Protein AF-A0A8R1EDJ7-F1 (afdb_monomer)

Solvent-accessible surface area (backbone atoms only — not comparable to full-atom values): 10732 Å² total; per-residue (Å²): 135,85,83,73,77,77,77,81,77,78,77,78,76,60,75,91,58,89,48,70,68,59,35,51,51,36,50,50,51,35,53,51,46,49,54,46,50,60,48,35,74,75,46,74,82,50,63,64,58,53,52,52,49,51,53,53,52,52,51,50,52,50,53,55,48,33,66,77,33,64,70,49,48,64,48,50,54,50,47,51,54,46,52,69,66,49,75,77,83,62,84,48,74,68,53,51,52,51,50,51,49,65,69,45,45,70,68,52,57,67,70,70,71,79,78,75,69,99,62,83,73,90,78,79,78,83,80,84,81,78,90,73,86,65,92,80,64,88,87,65,91,66,72,84,48,59,77,40,62,10,87,80,77,70,44,63,52,42,54,58,91,72,53,86,74,82,129

pLDDT: mean 72.8, std 15.72, range [37.12, 93.69]

Sequence (167 aa):
MVNSKVKIRQPEVAPKVTSKGMQHQLN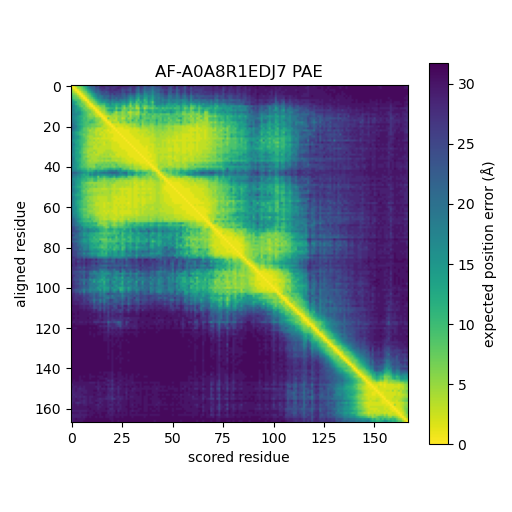FNVRILNLVMDAQERNSENEELKKIEEEIRKRNQEIVLIDKSPETAGLLEKAAAMAAITSNGQIDPAQMVMMAQLCSQDMRKRKHEDSQPWFRQTGVARGQSGVRDNRAQFRRVGERGQQVVCYRCNQRGHYASECRQSK

Foldseek 3Di:
DDPPPPPPDDQDDFDDFDDPVLSVVSRVLSVVLSVLVVVCVVPVPPPVSVVSNVVSVVVSVVSRVCRVPVVVVLVVVLVVVLCVLCVPVDQDPVSVVVNVVSVCVVVVVVVPPPDDDPDDDPDDDDPDDDDPPPVPPVPPPPPPQQPDQAPVPRHGRDHVVPDPDDD

Nearest PDB structures (foldseek):
  6xns-assembly2_D  TM=5.107E-01  e=2.605E+00  synthetic construct

Radius of gyration: 34.14 Å; Cα contacts (8 Å, |Δi|>4): 82; chains: 1; bounding box: 98×75×59 Å

Organism: Caenorhabditis japonica (NCBI:txid281687)

Secondary structure (DSSP, 8-state):
--------PPPP-PPP-SSHHHHHHHHHHHHHHHHHHHHHHH-TT-HHHHHHHHHHHHHHHHHHHHHH-THHHHHHHHHHHHHHHSTTS---HHHHHHHHHHHHHHHHHHHHSSS--SS--TT-----S-----TTSTT-TTSSSTTPBPTTT--BSS-GGG-----

Mean predicted aligned error: 19.72 Å

Structure (mmCIF, N/CA/C/O backbone):
data_AF-A0A8R1EDJ7-F1
#
_entry.id   AF-A0A8R1EDJ7-F1
#
loop_
_atom_site.group_PDB
_atom_site.id
_atom_site.type_symbol
_atom_site.label_atom_id
_atom_site.label_alt_id
_atom_site.label_comp_id
_atom_site.label_asym_id
_atom_site.label_entity_id
_atom_site.label_seq_id
_atom_site.pdbx_PDB_ins_code
_atom_site.Cartn_x
_atom_site.Cartn_y
_atom_site.Cartn_z
_atom_site.occupancy
_atom_site.B_iso_or_equiv
_atom_site.auth_seq_id
_atom_site.auth_comp_id
_atom_site.auth_asym_id
_atom_site.auth_atom_id
_atom_site.pdbx_PDB_model_num
ATOM 1 N N . MET A 1 1 ? -42.165 3.844 23.093 1.00 37.12 1 MET A N 1
ATOM 2 C CA . MET A 1 1 ? -41.598 3.001 22.017 1.00 37.12 1 MET A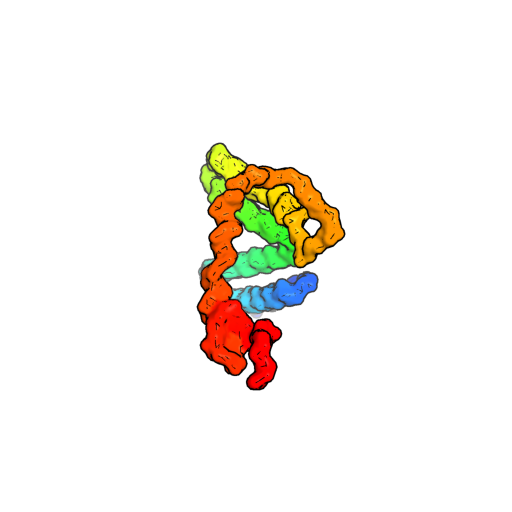 CA 1
ATOM 3 C C . MET A 1 1 ? -40.387 3.723 21.453 1.00 37.12 1 MET A C 1
ATOM 5 O O . MET A 1 1 ? -40.552 4.697 20.732 1.00 37.12 1 MET A O 1
ATOM 9 N N . VAL A 1 2 ? -39.180 3.341 21.876 1.00 44.91 2 VAL A N 1
ATOM 10 C CA . VAL A 1 2 ? -37.942 3.970 21.398 1.00 44.91 2 VAL A CA 1
ATOM 11 C C . VAL A 1 2 ? -37.545 3.245 20.117 1.00 44.91 2 VAL A C 1
ATOM 13 O O . VAL A 1 2 ? -37.009 2.143 20.166 1.00 44.91 2 VAL A O 1
ATOM 16 N N . ASN A 1 3 ? -37.867 3.833 18.963 1.00 44.12 3 ASN A N 1
ATOM 17 C CA . ASN A 1 3 ? -37.350 3.372 17.677 1.00 44.12 3 ASN A CA 1
ATOM 18 C C . ASN A 1 3 ? -35.875 3.771 17.578 1.00 44.12 3 ASN A C 1
ATOM 20 O O . ASN A 1 3 ? -35.513 4.749 16.920 1.00 44.12 3 ASN A O 1
ATOM 24 N N . SER A 1 4 ? -35.020 3.009 18.253 1.00 50.72 4 SER A N 1
ATOM 25 C CA . SER A 1 4 ? -33.581 3.038 18.037 1.00 50.72 4 SER A CA 1
ATOM 26 C C . SER A 1 4 ? -33.339 2.505 16.630 1.00 50.72 4 SER A C 1
ATOM 28 O O . SER A 1 4 ? -33.335 1.297 16.404 1.00 50.72 4 SER A O 1
ATOM 30 N N . LYS A 1 5 ? -33.222 3.409 15.653 1.00 49.91 5 LYS A N 1
ATOM 31 C CA . LYS A 1 5 ? -32.798 3.076 14.292 1.00 49.91 5 LYS A CA 1
ATOM 32 C C . LYS A 1 5 ? -31.415 2.432 14.387 1.00 49.91 5 LYS A C 1
ATOM 34 O O . LYS A 1 5 ? -30.413 3.140 14.440 1.00 49.91 5 LYS A O 1
ATOM 39 N N . VAL A 1 6 ? -31.366 1.103 14.433 1.00 51.59 6 VAL A N 1
ATOM 40 C CA . VAL A 1 6 ? -30.136 0.340 14.240 1.00 51.59 6 VAL A CA 1
ATOM 41 C C . VAL A 1 6 ? -29.662 0.697 12.837 1.00 51.59 6 VAL A C 1
ATOM 43 O O . VAL A 1 6 ? -30.270 0.296 11.844 1.00 51.59 6 VAL A O 1
ATOM 46 N N . LYS A 1 7 ? -28.642 1.555 12.741 1.00 56.84 7 LYS A N 1
ATOM 47 C CA . LYS A 1 7 ? -27.967 1.835 11.475 1.00 56.84 7 LYS A CA 1
ATOM 48 C C . LYS A 1 7 ? -27.279 0.539 11.067 1.00 56.84 7 LYS A C 1
ATOM 50 O O . LYS A 1 7 ? -26.193 0.244 11.544 1.00 56.84 7 LYS A O 1
ATOM 55 N N . ILE A 1 8 ? -27.945 -0.241 10.222 1.00 54.84 8 ILE A N 1
ATOM 56 C CA . ILE A 1 8 ? -27.357 -1.408 9.569 1.00 54.84 8 ILE A CA 1
ATOM 57 C C . ILE A 1 8 ? -26.171 -0.882 8.754 1.00 54.84 8 ILE A C 1
ATOM 59 O O . ILE A 1 8 ? -26.356 -0.142 7.784 1.00 54.84 8 ILE A O 1
ATOM 63 N N . ARG A 1 9 ? -24.953 -1.170 9.217 1.00 62.69 9 ARG A N 1
ATOM 64 C CA . ARG A 1 9 ? -23.718 -0.680 8.605 1.00 62.69 9 ARG A CA 1
ATOM 65 C C . ARG A 1 9 ? -23.408 -1.534 7.380 1.00 62.69 9 ARG A C 1
ATOM 67 O O . ARG A 1 9 ? -23.460 -2.759 7.449 1.00 62.69 9 ARG A O 1
ATOM 74 N N . GLN A 1 10 ? -23.130 -0.888 6.249 1.00 61.12 10 GLN A N 1
ATOM 75 C CA . GLN A 1 10 ? -22.672 -1.602 5.061 1.00 61.12 10 GLN A CA 1
ATOM 76 C C . GLN A 1 10 ? -21.167 -1.854 5.198 1.00 61.12 10 GLN A C 1
ATOM 78 O O . GLN A 1 10 ? -20.438 -0.901 5.484 1.00 61.12 10 GLN A O 1
ATOM 83 N N . PRO A 1 11 ? -20.703 -3.102 5.019 1.00 68.31 11 PRO A N 1
ATOM 84 C CA . PRO A 1 11 ? -19.279 -3.399 5.029 1.00 68.31 11 PRO A CA 1
ATOM 85 C C . PRO A 1 11 ? -18.596 -2.666 3.874 1.00 68.31 11 PRO A C 1
ATOM 87 O O . PRO A 1 11 ? -19.153 -2.581 2.773 1.00 68.31 11 PRO A O 1
ATOM 90 N N . GLU A 1 12 ? -17.392 -2.141 4.109 1.00 73.44 12 GLU A N 1
ATOM 91 C CA . GLU A 1 12 ? -16.613 -1.567 3.014 1.00 73.44 12 GLU A CA 1
ATOM 92 C C . GLU A 1 12 ? -16.276 -2.678 2.006 1.00 73.44 12 GLU A C 1
ATOM 94 O O . GLU A 1 12 ? -15.990 -3.823 2.375 1.00 73.44 12 GLU A O 1
ATOM 99 N N . VAL A 1 13 ? -16.348 -2.350 0.714 1.00 81.94 13 VAL A N 1
ATOM 100 C CA . VAL A 1 13 ? -16.069 -3.277 -0.389 1.00 81.94 13 VAL A CA 1
ATOM 101 C C . VAL A 1 13 ? -14.817 -2.811 -1.112 1.00 81.94 13 VAL A C 1
ATOM 103 O O . VAL A 1 13 ? -14.687 -1.639 -1.467 1.00 81.94 13 VAL A O 1
ATOM 106 N N . ALA A 1 14 ? -13.898 -3.745 -1.352 1.00 79.94 14 ALA A N 1
ATOM 107 C CA . ALA A 1 14 ? -12.652 -3.447 -2.037 1.00 79.94 14 ALA A CA 1
ATOM 108 C C . ALA A 1 14 ? -12.904 -2.933 -3.468 1.00 79.94 14 ALA A C 1
ATOM 110 O O . ALA A 1 14 ? -13.676 -3.544 -4.220 1.00 79.94 14 ALA A O 1
ATOM 111 N N . PRO A 1 15 ? -12.237 -1.840 -3.880 1.00 82.06 15 PRO A N 1
ATOM 112 C CA . PRO A 1 15 ? -12.300 -1.371 -5.255 1.00 82.06 15 PRO A CA 1
ATOM 113 C C . PRO A 1 15 ? -11.683 -2.405 -6.206 1.00 82.06 15 PRO A C 1
ATOM 115 O O . PRO A 1 15 ? -10.765 -3.147 -5.849 1.00 82.06 15 PRO A O 1
ATOM 118 N N . LYS A 1 16 ? -12.193 -2.462 -7.442 1.00 83.31 16 LYS A N 1
ATOM 119 C CA . LYS A 1 16 ? -11.636 -3.330 -8.488 1.00 83.31 16 LYS A CA 1
ATOM 120 C C . LYS A 1 16 ? -10.390 -2.683 -9.079 1.00 83.31 16 LYS A C 1
ATOM 122 O O . LYS A 1 16 ? -10.396 -1.501 -9.409 1.00 83.31 16 LYS A O 1
ATOM 127 N N . VAL A 1 17 ? -9.345 -3.487 -9.206 1.00 87.88 17 VAL A N 1
ATOM 128 C CA . VAL A 1 17 ? -7.986 -3.068 -9.548 1.00 87.88 17 VAL A CA 1
ATOM 129 C C . VAL A 1 17 ? -7.464 -3.987 -10.652 1.00 87.88 17 VAL A C 1
ATOM 131 O O . VAL A 1 17 ? -7.886 -5.143 -10.729 1.00 87.88 17 VAL A O 1
ATOM 134 N N . THR A 1 18 ? -6.640 -3.461 -11.560 1.00 85.25 18 THR A N 1
ATOM 135 C CA . THR A 1 18 ? -6.245 -4.151 -12.800 1.00 85.25 18 THR A CA 1
ATOM 136 C C . THR A 1 18 ? -5.310 -5.326 -12.528 1.00 85.25 18 THR A C 1
ATOM 138 O O . THR A 1 18 ? -5.456 -6.395 -13.126 1.00 85.25 18 THR A O 1
ATOM 141 N N . SER A 1 19 ? -4.389 -5.177 -11.576 1.00 85.69 19 SER A N 1
ATOM 142 C CA . SER A 1 19 ? -3.479 -6.245 -11.178 1.00 85.69 19 SER A CA 1
ATOM 143 C C . SER A 1 19 ? -4.091 -7.176 -10.120 1.00 85.69 19 SER A C 1
ATOM 145 O O . SER A 1 19 ? -4.542 -6.773 -9.043 1.00 85.69 19 SER A O 1
ATOM 147 N N . LYS A 1 20 ? -4.046 -8.488 -10.399 1.00 87.25 20 LYS A N 1
ATOM 148 C CA . LYS A 1 20 ? -4.580 -9.530 -9.498 1.00 87.25 20 LYS A CA 1
ATOM 149 C C . LYS A 1 20 ? -3.899 -9.530 -8.123 1.00 87.25 20 LYS A C 1
ATOM 151 O O . LYS A 1 20 ? -4.556 -9.826 -7.128 1.00 87.25 20 LYS A O 1
ATOM 156 N N . GLY A 1 21 ? -2.605 -9.202 -8.061 1.00 88.12 21 GLY A N 1
ATOM 157 C CA . GLY A 1 21 ? -1.844 -9.125 -6.809 1.00 88.12 21 GLY A CA 1
ATOM 158 C C . GLY A 1 21 ? -2.314 -7.983 -5.904 1.00 88.12 21 GLY A C 1
ATOM 159 O O . GLY A 1 21 ? -2.613 -8.210 -4.733 1.00 88.12 21 GLY A O 1
ATOM 160 N N . MET A 1 22 ? -2.481 -6.778 -6.457 1.00 88.06 22 MET A N 1
ATOM 161 C CA . MET A 1 22 ? -2.999 -5.635 -5.698 1.00 88.06 22 MET A CA 1
ATOM 162 C C . MET A 1 22 ? -4.452 -5.846 -5.272 1.00 88.06 22 MET A C 1
ATOM 164 O O . MET A 1 22 ? -4.828 -5.481 -4.161 1.00 88.06 22 MET A O 1
ATOM 168 N N . GLN A 1 23 ? -5.252 -6.520 -6.102 1.00 89.81 23 GLN A N 1
ATOM 169 C CA . GLN A 1 23 ? -6.617 -6.886 -5.736 1.00 89.81 23 GLN A CA 1
ATOM 170 C C . GLN A 1 23 ? -6.666 -7.831 -4.522 1.00 89.81 23 GLN A C 1
ATOM 172 O O . GLN A 1 23 ? -7.504 -7.643 -3.642 1.00 89.81 23 GLN A O 1
ATOM 177 N N . HIS A 1 24 ? -5.755 -8.807 -4.421 1.00 90.00 24 HIS A N 1
ATOM 178 C CA . HIS A 1 24 ? -5.652 -9.655 -3.224 1.00 90.00 24 HIS A CA 1
ATOM 179 C C . HIS A 1 24 ? -5.273 -8.844 -1.983 1.00 90.00 24 HIS A C 1
ATOM 181 O O . HIS A 1 24 ? -5.867 -9.046 -0.923 1.00 90.00 24 HIS A O 1
ATOM 187 N N . GLN A 1 25 ? -4.341 -7.897 -2.122 1.00 90.69 25 GLN A N 1
ATOM 188 C CA . GLN A 1 25 ? -3.941 -7.027 -1.020 1.00 90.69 25 GLN A CA 1
ATOM 189 C C . GLN A 1 25 ? -5.103 -6.147 -0.538 1.00 90.69 25 GLN A C 1
ATOM 191 O O . GLN A 1 25 ? -5.351 -6.067 0.662 1.00 90.69 25 GLN A O 1
ATOM 196 N N . LEU A 1 26 ? -5.861 -5.544 -1.456 1.00 90.50 26 LEU A N 1
ATOM 197 C CA . LEU A 1 26 ? -7.041 -4.742 -1.119 1.00 90.50 26 LEU A CA 1
ATOM 198 C C . LEU A 1 26 ? -8.138 -5.576 -0.458 1.00 90.50 26 LEU A C 1
ATOM 200 O O . LEU A 1 26 ? -8.702 -5.154 0.547 1.00 90.50 26 LEU A O 1
ATOM 204 N N . ASN A 1 27 ? -8.408 -6.777 -0.973 1.00 91.69 27 ASN A N 1
ATOM 205 C CA . ASN A 1 27 ? -9.388 -7.688 -0.379 1.00 91.69 27 ASN A CA 1
ATOM 206 C C . ASN A 1 27 ? -9.016 -8.067 1.060 1.00 91.69 27 ASN A C 1
ATOM 208 O O . ASN A 1 27 ? -9.886 -8.131 1.930 1.00 91.69 27 ASN A O 1
ATOM 212 N N . PHE A 1 28 ? -7.729 -8.315 1.319 1.00 93.19 28 PHE A N 1
ATOM 213 C CA . PHE A 1 28 ? -7.238 -8.577 2.667 1.00 93.19 28 PHE A CA 1
ATOM 214 C C . PHE A 1 28 ? -7.378 -7.341 3.562 1.00 93.19 28 PHE A C 1
ATOM 216 O O . PHE A 1 28 ? -7.971 -7.431 4.634 1.00 93.19 28 PHE A O 1
ATOM 223 N N . ASN A 1 29 ? -6.912 -6.178 3.105 1.00 93.69 29 ASN A N 1
ATOM 224 C CA . ASN A 1 29 ? -6.959 -4.937 3.875 1.00 93.69 29 ASN A CA 1
ATOM 225 C C . ASN A 1 29 ? -8.395 -4.533 4.246 1.00 93.69 29 ASN A C 1
ATOM 227 O O . ASN A 1 29 ? -8.647 -4.141 5.380 1.00 93.69 29 ASN A O 1
ATOM 231 N N . VAL A 1 30 ? -9.352 -4.675 3.325 1.00 92.50 30 VAL A N 1
ATOM 232 C CA . VAL A 1 30 ? -10.775 -4.406 3.590 1.00 92.50 30 VAL A CA 1
ATOM 233 C C . VAL A 1 30 ? -11.365 -5.397 4.595 1.00 92.50 30 VAL A C 1
ATOM 235 O O . VAL A 1 30 ? -12.168 -5.011 5.440 1.00 92.50 30 VAL A O 1
ATOM 238 N N . ARG A 1 31 ? -10.932 -6.665 4.577 1.00 92.75 31 ARG A N 1
ATOM 239 C CA . ARG A 1 31 ? -11.322 -7.631 5.613 1.00 92.75 31 ARG A CA 1
ATOM 240 C C . ARG A 1 31 ? -10.838 -7.188 6.995 1.00 92.75 31 ARG A C 1
ATOM 242 O O . ARG A 1 31 ? -11.611 -7.265 7.942 1.00 92.75 31 ARG A O 1
ATOM 249 N N . ILE A 1 32 ? -9.595 -6.709 7.104 1.00 92.12 32 ILE A N 1
ATOM 250 C CA . ILE A 1 32 ? -9.066 -6.162 8.362 1.00 92.12 32 ILE A CA 1
ATOM 251 C C . ILE A 1 32 ? -9.842 -4.913 8.778 1.00 92.12 32 ILE A C 1
ATOM 253 O O . ILE A 1 32 ? -10.205 -4.798 9.943 1.00 92.12 32 ILE A O 1
ATOM 257 N N . LEU A 1 33 ? -10.153 -4.018 7.840 1.00 90.50 33 LEU A N 1
ATOM 258 C CA . LEU A 1 33 ? -10.930 -2.815 8.126 1.00 90.50 33 LEU A CA 1
ATOM 259 C C . LEU A 1 33 ? -12.300 -3.160 8.725 1.00 90.50 33 LEU A C 1
ATOM 261 O O . LEU A 1 33 ? -12.666 -2.604 9.752 1.00 90.50 33 LEU A O 1
ATOM 265 N N . ASN A 1 34 ? -13.007 -4.135 8.149 1.00 89.94 34 ASN A N 1
ATOM 266 C CA . ASN A 1 34 ? -14.287 -4.596 8.686 1.00 89.94 34 ASN A CA 1
ATOM 267 C C . ASN A 1 34 ? -14.128 -5.187 10.104 1.00 89.94 34 ASN A C 1
ATOM 269 O O . ASN A 1 34 ? -14.913 -4.855 10.985 1.00 89.94 34 ASN A O 1
ATOM 273 N N . LEU A 1 35 ? -13.067 -5.963 10.376 1.00 89.62 35 LEU A N 1
ATOM 274 C CA . LEU A 1 35 ? -12.777 -6.459 11.734 1.00 89.62 35 LEU A CA 1
ATOM 275 C C . LEU A 1 35 ? -12.486 -5.326 12.734 1.00 89.62 35 LEU A C 1
ATOM 277 O O . LEU A 1 35 ? -12.897 -5.404 13.892 1.00 89.62 35 LEU A O 1
ATOM 281 N N . VAL A 1 36 ? -11.775 -4.280 12.304 1.00 88.19 36 VAL A N 1
ATOM 282 C CA . VAL A 1 36 ? -11.480 -3.092 13.123 1.00 88.19 36 VAL A CA 1
ATOM 283 C C . VAL A 1 36 ? -12.755 -2.299 13.392 1.00 88.19 36 VAL A C 1
ATOM 285 O O . VAL A 1 36 ? -12.984 -1.891 14.528 1.00 88.19 36 VAL A O 1
ATOM 288 N N . MET A 1 37 ? -13.620 -2.139 12.391 1.00 84.69 37 MET A N 1
ATOM 289 C CA . MET A 1 37 ? -14.927 -1.503 12.551 1.00 84.69 37 MET A CA 1
ATOM 290 C C . MET A 1 37 ? -15.811 -2.281 13.538 1.00 84.69 37 MET A C 1
ATOM 292 O O . MET A 1 37 ? -16.386 -1.670 14.440 1.00 84.69 37 MET A O 1
ATOM 296 N N . ASP A 1 38 ? -15.838 -3.615 13.453 1.00 87.06 38 ASP A N 1
ATOM 297 C CA . ASP A 1 38 ? -16.549 -4.481 14.408 1.00 87.06 38 ASP A CA 1
ATOM 298 C C . ASP A 1 38 ? -15.967 -4.382 15.833 1.00 87.06 38 ASP A C 1
ATOM 300 O O . ASP A 1 38 ? -16.666 -4.595 16.830 1.00 87.06 38 ASP A O 1
ATOM 304 N N . ALA A 1 39 ? -14.663 -4.122 15.963 1.00 85.88 39 ALA A N 1
ATOM 305 C CA . ALA A 1 39 ? -14.004 -3.908 17.251 1.00 85.88 39 ALA A CA 1
ATOM 306 C C . ALA A 1 39 ? -14.304 -2.510 17.824 1.00 85.88 39 ALA A C 1
ATOM 308 O O . ALA A 1 39 ? -14.536 -2.384 19.028 1.00 85.88 39 ALA A O 1
ATOM 309 N N . GLN A 1 40 ? -14.375 -1.477 16.977 1.00 84.50 40 GLN A N 1
ATOM 310 C CA . GLN A 1 40 ? -14.776 -0.118 17.365 1.00 84.50 40 GLN A CA 1
ATOM 311 C C . GLN A 1 40 ? -16.230 -0.051 17.841 1.00 84.50 40 GLN A C 1
ATOM 313 O O . GLN A 1 40 ? -16.552 0.724 18.739 1.00 84.50 40 GLN A O 1
ATOM 318 N N . GLU A 1 41 ? -17.126 -0.859 17.278 1.00 80.00 41 GLU A N 1
ATOM 319 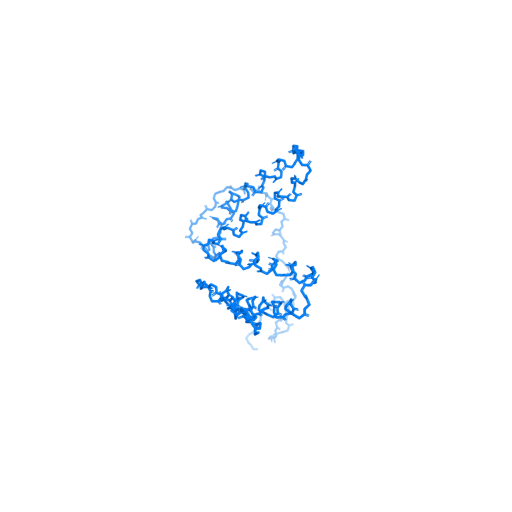C CA . GLU A 1 41 ? -18.516 -0.933 17.748 1.00 80.00 41 GLU A CA 1
ATOM 320 C C . GLU A 1 41 ? -18.623 -1.519 19.158 1.00 80.00 41 GLU A C 1
ATOM 322 O O . GLU A 1 41 ? -19.493 -1.126 19.932 1.00 80.00 41 GLU A O 1
ATOM 327 N N . ARG A 1 42 ? -17.701 -2.418 19.519 1.00 81.81 42 ARG A N 1
ATOM 328 C CA . ARG A 1 42 ? -17.614 -3.000 20.864 1.00 81.81 42 ARG A CA 1
ATOM 329 C C . ARG A 1 42 ? -16.908 -2.082 21.863 1.00 81.81 42 ARG A C 1
ATOM 331 O O . ARG A 1 42 ? -17.252 -2.121 23.036 1.00 81.81 42 ARG A O 1
ATOM 338 N N . ASN A 1 43 ? -15.953 -1.266 21.409 1.00 74.75 43 ASN A N 1
ATOM 339 C CA . ASN A 1 43 ? -15.179 -0.325 22.228 1.00 74.75 43 ASN A CA 1
ATOM 340 C C . ASN A 1 43 ? -14.865 0.964 21.437 1.00 74.75 43 ASN A C 1
ATOM 342 O O . ASN A 1 43 ? -13.780 1.118 20.873 1.00 74.75 43 ASN A O 1
ATOM 346 N N . SER A 1 44 ? -15.820 1.902 21.397 1.00 69.25 44 SER A N 1
ATOM 347 C CA . SER A 1 44 ? -15.776 3.095 20.521 1.00 69.25 44 SER A CA 1
ATOM 348 C C . SER A 1 44 ? -14.733 4.156 20.881 1.00 69.25 44 SER A C 1
ATOM 350 O O . SER A 1 44 ? -14.422 5.015 20.051 1.00 69.25 44 SER A O 1
ATOM 352 N N . GLU A 1 45 ? -14.176 4.110 22.088 1.00 74.88 45 GLU A N 1
ATOM 353 C CA . GLU A 1 45 ? -13.212 5.109 22.568 1.00 74.88 45 GLU A CA 1
ATOM 354 C C . GLU A 1 45 ? -11.750 4.740 22.301 1.00 74.88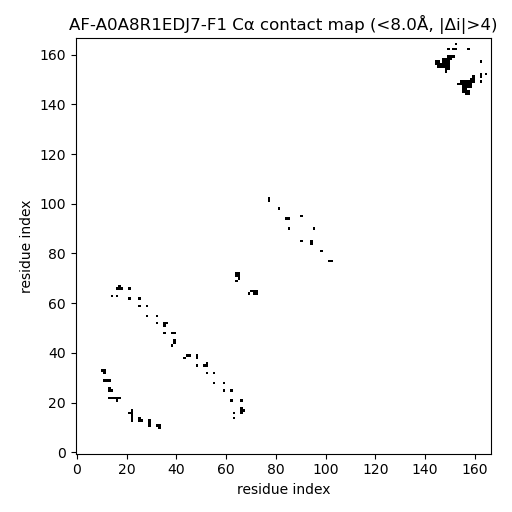 45 GLU A C 1
ATOM 356 O O . GLU A 1 45 ? -10.856 5.518 22.622 1.00 74.88 45 GLU A O 1
ATOM 361 N N . ASN A 1 46 ? -11.473 3.594 21.673 1.00 82.50 46 ASN A N 1
ATOM 362 C CA . ASN A 1 46 ? -10.093 3.201 21.420 1.00 82.50 46 ASN A CA 1
ATOM 363 C C . ASN A 1 46 ? -9.483 4.018 20.259 1.00 82.50 46 ASN A C 1
ATOM 365 O O . ASN A 1 46 ? -9.741 3.763 19.079 1.00 82.50 46 ASN A O 1
ATOM 369 N N . GLU A 1 47 ? -8.676 5.024 20.608 1.00 86.75 47 GLU A N 1
ATOM 370 C CA . GLU A 1 47 ? -7.962 5.903 19.672 1.00 86.75 47 GLU A CA 1
ATOM 371 C C . GLU A 1 47 ? -7.012 5.118 18.750 1.00 86.75 47 GLU A C 1
ATOM 373 O O . GLU A 1 47 ? -6.828 5.479 17.587 1.00 86.75 47 GLU A O 1
ATOM 378 N N . GLU A 1 48 ? -6.463 3.999 19.227 1.00 85.44 48 GLU A N 1
ATOM 379 C CA . GLU A 1 48 ? -5.578 3.133 18.444 1.00 85.44 48 GLU A CA 1
ATOM 380 C C . GLU A 1 48 ? -6.327 2.481 17.279 1.00 85.44 48 GLU A C 1
ATOM 382 O O . GLU A 1 48 ? -5.805 2.417 16.168 1.00 85.44 48 GLU A O 1
ATOM 387 N N . LEU A 1 49 ? -7.587 2.074 17.486 1.00 87.06 49 LEU A N 1
ATOM 388 C CA . LEU A 1 49 ? -8.411 1.502 16.416 1.00 87.06 49 LEU A CA 1
ATOM 389 C C . LEU A 1 49 ? -8.699 2.526 15.314 1.00 87.06 49 LEU A C 1
ATOM 391 O O . LEU A 1 49 ? -8.731 2.161 14.143 1.00 87.06 49 LEU A O 1
ATOM 395 N N . LYS A 1 50 ? -8.866 3.807 15.671 1.00 87.75 50 LYS A N 1
ATOM 396 C CA . LYS A 1 50 ? -9.041 4.895 14.692 1.00 87.75 50 LYS A CA 1
ATOM 397 C C . LYS A 1 50 ? -7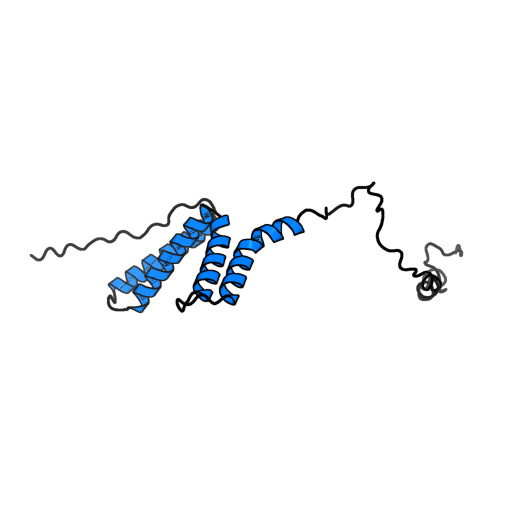.765 5.141 13.886 1.00 87.75 50 LYS A C 1
ATOM 399 O O . LYS A 1 50 ? -7.841 5.295 12.672 1.00 87.75 50 LYS A O 1
ATOM 404 N N . LYS A 1 51 ? -6.595 5.111 14.535 1.00 92.19 51 LYS A N 1
ATOM 405 C CA . LYS A 1 51 ? -5.292 5.218 13.850 1.00 92.19 51 LYS A CA 1
ATOM 406 C C . LYS A 1 51 ? -5.066 4.054 12.882 1.00 92.19 51 LYS A C 1
ATOM 408 O O . LYS A 1 51 ? -4.644 4.268 11.751 1.00 92.19 51 LYS A O 1
ATOM 413 N N . ILE A 1 52 ? -5.396 2.829 13.297 1.00 91.19 52 ILE A N 1
ATOM 414 C CA . ILE A 1 52 ? -5.310 1.638 12.435 1.00 91.19 52 ILE A CA 1
ATOM 415 C C . ILE A 1 52 ? -6.247 1.773 11.226 1.00 91.19 52 ILE A C 1
ATOM 417 O O . ILE A 1 52 ? -5.850 1.481 10.100 1.00 91.19 52 ILE A O 1
ATOM 421 N N . GLU A 1 53 ? -7.481 2.227 11.445 1.00 89.75 53 GLU A N 1
ATOM 422 C CA . GLU A 1 53 ? -8.458 2.470 10.380 1.00 89.75 53 GLU A CA 1
ATOM 423 C C . GLU A 1 53 ? -7.939 3.492 9.352 1.00 89.75 53 GLU A C 1
ATOM 425 O O . GLU A 1 53 ? -8.040 3.265 8.143 1.00 89.75 53 GLU A O 1
ATOM 430 N N . GLU A 1 54 ? -7.339 4.589 9.820 1.00 91.50 54 GLU A N 1
ATOM 431 C CA . GLU A 1 54 ? -6.747 5.630 8.975 1.00 91.50 54 GLU A CA 1
ATOM 432 C C . GLU A 1 54 ? -5.573 5.104 8.135 1.00 91.50 54 GLU A C 1
ATOM 434 O O . GLU A 1 54 ? -5.569 5.272 6.912 1.00 91.50 54 GLU A O 1
ATOM 439 N N . GLU A 1 55 ? -4.626 4.389 8.748 1.00 92.31 55 GLU A N 1
ATOM 440 C CA . GLU A 1 55 ? -3.473 3.803 8.050 1.00 92.31 55 GLU A CA 1
ATOM 441 C C . GLU A 1 55 ? -3.894 2.765 6.995 1.00 92.31 55 GLU A C 1
ATOM 443 O O . GLU A 1 55 ? -3.372 2.753 5.875 1.00 92.31 55 GLU A O 1
ATOM 448 N N . ILE A 1 56 ? -4.893 1.923 7.294 1.00 92.94 56 ILE A N 1
ATOM 449 C CA . ILE A 1 56 ? -5.412 0.945 6.324 1.00 92.94 56 ILE A CA 1
ATOM 450 C C . ILE A 1 56 ? -6.079 1.656 5.141 1.00 92.94 56 ILE A C 1
ATOM 452 O O . ILE A 1 56 ? -5.856 1.270 3.987 1.00 92.94 56 ILE A O 1
ATOM 456 N N . ARG A 1 57 ? -6.872 2.708 5.388 1.00 92.38 57 ARG A N 1
ATOM 457 C CA . ARG A 1 57 ? -7.493 3.490 4.307 1.00 92.38 57 ARG A CA 1
ATOM 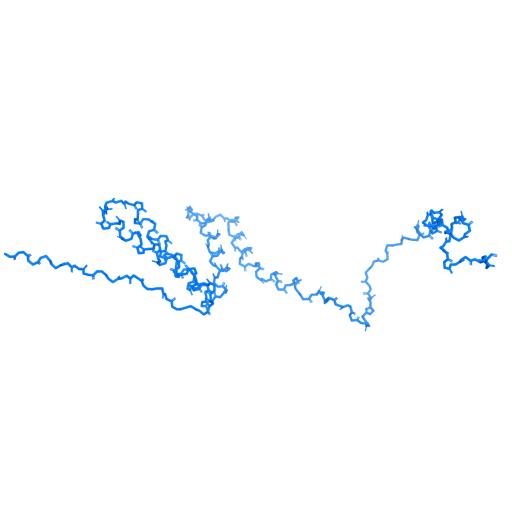458 C C . ARG A 1 57 ? -6.453 4.185 3.442 1.00 92.38 57 ARG A C 1
ATOM 460 O O . ARG A 1 57 ? -6.551 4.108 2.216 1.00 92.38 57 ARG A O 1
ATOM 467 N N . LYS A 1 58 ? -5.447 4.804 4.056 1.00 92.69 58 LYS A N 1
ATOM 468 C CA . LYS A 1 58 ? -4.336 5.449 3.351 1.00 92.69 58 LYS A CA 1
ATOM 469 C C . LYS A 1 58 ? -3.599 4.454 2.454 1.00 92.69 58 LYS A C 1
ATOM 471 O O . LYS A 1 58 ? -3.440 4.700 1.260 1.00 92.69 58 LYS A O 1
ATOM 476 N N . ARG A 1 59 ? -3.270 3.267 2.971 1.00 91.44 59 ARG A N 1
ATOM 477 C CA . ARG A 1 59 ? -2.626 2.212 2.176 1.00 91.44 59 ARG A CA 1
ATOM 478 C C . ARG A 1 59 ? -3.504 1.702 1.031 1.00 91.44 59 ARG A C 1
ATOM 480 O O . ARG A 1 59 ? -3.001 1.443 -0.059 1.00 91.44 59 ARG A O 1
ATOM 487 N N . ASN A 1 60 ? -4.814 1.565 1.238 1.00 92.19 60 ASN A N 1
ATOM 488 C CA . ASN A 1 60 ? -5.732 1.182 0.161 1.00 92.19 60 ASN A CA 1
ATOM 489 C C . ASN A 1 60 ? -5.763 2.230 -0.962 1.00 92.19 60 ASN A C 1
ATOM 491 O O . ASN A 1 60 ? -5.795 1.860 -2.135 1.00 92.19 60 ASN A O 1
ATOM 495 N N . GLN A 1 61 ? -5.707 3.521 -0.620 1.00 89.88 61 GLN A N 1
ATOM 496 C CA . GLN A 1 61 ? -5.602 4.601 -1.605 1.00 89.88 61 GLN A CA 1
ATOM 497 C C . GLN A 1 61 ? -4.286 4.515 -2.389 1.00 89.88 61 GLN A C 1
ATOM 499 O O . GLN A 1 61 ? -4.314 4.583 -3.616 1.00 89.88 61 GLN A O 1
ATOM 504 N N . GLU A 1 62 ? -3.157 4.288 -1.713 1.00 87.62 62 GLU A N 1
ATOM 505 C CA . GLU A 1 62 ? -1.848 4.103 -2.356 1.00 87.62 62 GLU A CA 1
ATOM 506 C C . GLU A 1 62 ? -1.854 2.934 -3.344 1.00 87.62 62 GLU A C 1
ATOM 508 O O . GLU A 1 62 ? -1.421 3.093 -4.480 1.00 87.62 62 GLU A O 1
ATOM 513 N N . ILE A 1 63 ? -2.400 1.776 -2.958 1.00 89.12 63 ILE A N 1
ATOM 514 C CA . ILE A 1 63 ? -2.478 0.604 -3.845 1.00 89.12 63 ILE A CA 1
ATOM 515 C C . ILE A 1 63 ? -3.275 0.932 -5.114 1.00 89.12 63 ILE A C 1
ATOM 517 O O . ILE A 1 63 ? -2.872 0.572 -6.219 1.00 89.12 63 ILE A O 1
ATOM 521 N N . VAL A 1 64 ? -4.391 1.650 -4.976 1.00 89.62 64 VAL A N 1
ATOM 522 C CA . VAL A 1 64 ? -5.203 2.073 -6.124 1.00 89.62 64 VAL A CA 1
ATOM 523 C C . VAL A 1 64 ? -4.446 3.064 -7.015 1.00 89.62 64 VAL A C 1
ATOM 525 O O . VAL A 1 64 ? -4.574 2.995 -8.237 1.00 89.62 64 VAL A O 1
ATOM 528 N N . LEU A 1 65 ? -3.670 3.981 -6.433 1.00 86.69 65 LEU A N 1
ATOM 529 C CA . LEU A 1 65 ? -2.844 4.928 -7.191 1.00 86.69 65 LEU A CA 1
ATOM 530 C C . LEU A 1 65 ? -1.723 4.214 -7.954 1.00 86.69 65 LEU A C 1
ATOM 532 O O . LEU A 1 65 ? -1.531 4.472 -9.141 1.00 86.69 65 LEU A O 1
ATOM 536 N N . ILE A 1 66 ? -1.040 3.274 -7.302 1.00 86.19 66 ILE A N 1
ATOM 537 C CA . ILE A 1 66 ? 0.047 2.490 -7.897 1.00 86.19 66 ILE A CA 1
ATOM 538 C C . ILE A 1 66 ? -0.466 1.640 -9.065 1.00 86.19 66 ILE A C 1
ATOM 540 O O . ILE A 1 66 ? 0.207 1.545 -10.089 1.00 86.19 66 ILE A O 1
ATOM 544 N N . ASP A 1 67 ? -1.663 1.060 -8.953 1.00 87.00 67 ASP A N 1
ATOM 545 C CA . ASP A 1 67 ? -2.255 0.281 -10.045 1.00 87.00 67 ASP A CA 1
ATOM 546 C C . ASP A 1 67 ? -2.645 1.135 -11.253 1.00 87.00 67 ASP A C 1
ATOM 548 O O . ASP A 1 67 ? -2.437 0.726 -12.392 1.00 87.00 67 ASP A O 1
ATOM 552 N N . LYS A 1 68 ? -3.183 2.337 -11.015 1.00 84.69 68 LYS A N 1
ATOM 553 C CA . LYS A 1 68 ? -3.551 3.270 -12.090 1.00 84.69 68 LYS A CA 1
ATOM 554 C C . LYS A 1 68 ? -2.329 3.879 -12.773 1.00 84.69 68 LYS A C 1
ATOM 556 O O . LYS A 1 68 ? -2.383 4.177 -13.963 1.00 84.69 68 LYS A O 1
ATOM 561 N N . SER A 1 69 ? -1.244 4.076 -12.031 1.00 79.12 69 SER A N 1
ATOM 562 C CA . SER A 1 69 ? -0.014 4.672 -12.541 1.00 79.12 69 SER A CA 1
ATOM 563 C C . SER A 1 69 ? 1.210 4.097 -11.824 1.00 79.12 69 SER A C 1
ATOM 565 O O . SER A 1 69 ? 1.558 4.580 -10.744 1.00 79.12 69 SER A O 1
ATOM 567 N N . PRO A 1 70 ? 1.944 3.143 -12.422 1.00 75.31 70 PRO A N 1
ATOM 568 C CA . PRO A 1 70 ? 3.130 2.561 -11.789 1.00 75.31 70 PRO A CA 1
ATOM 569 C C . PRO A 1 70 ? 4.231 3.607 -11.544 1.00 75.31 70 PRO A C 1
ATOM 571 O O . PRO A 1 70 ? 4.989 3.502 -10.583 1.00 75.31 70 PRO A O 1
ATOM 574 N N . GLU A 1 71 ? 4.281 4.669 -12.357 1.00 75.62 71 GLU A N 1
ATOM 575 C CA . GLU A 1 71 ? 5.210 5.793 -12.171 1.00 75.62 71 GLU A CA 1
ATOM 576 C C . GLU A 1 71 ? 4.960 6.573 -10.870 1.00 75.62 71 GLU A C 1
ATOM 578 O O . GLU A 1 71 ? 5.896 7.133 -10.295 1.00 75.62 71 GLU A O 1
ATOM 583 N N . THR A 1 72 ? 3.727 6.565 -10.346 1.00 69.56 72 THR A N 1
ATOM 584 C CA . THR A 1 72 ? 3.420 7.248 -9.080 1.00 69.56 72 THR A CA 1
ATOM 585 C C . THR A 1 72 ? 4.050 6.582 -7.869 1.00 69.56 72 THR A C 1
ATOM 587 O O . THR A 1 72 ? 4.296 7.277 -6.892 1.00 69.56 72 THR A O 1
ATOM 590 N N . ALA A 1 73 ? 4.409 5.295 -7.932 1.00 71.56 73 ALA A N 1
ATOM 591 C CA . ALA A 1 73 ? 5.123 4.634 -6.840 1.00 71.56 73 ALA A CA 1
ATOM 592 C C . ALA A 1 73 ? 6.497 5.285 -6.609 1.00 71.56 73 ALA A C 1
ATOM 594 O O . ALA A 1 73 ? 6.817 5.714 -5.502 1.00 71.56 73 ALA A O 1
ATOM 595 N N . GLY A 1 74 ? 7.273 5.453 -7.685 1.00 71.69 74 GLY A N 1
ATOM 596 C CA . GLY A 1 74 ? 8.582 6.100 -7.613 1.00 71.69 74 GLY A CA 1
ATOM 597 C C . GLY A 1 74 ? 8.489 7.586 -7.258 1.00 71.69 74 GLY A C 1
ATOM 598 O O . GLY A 1 74 ? 9.377 8.118 -6.597 1.00 71.69 74 GLY A O 1
ATOM 599 N N . LEU A 1 75 ? 7.414 8.265 -7.668 1.00 74.56 75 LEU A N 1
ATOM 600 C CA . LEU A 1 75 ? 7.162 9.656 -7.287 1.00 74.56 75 LEU A CA 1
ATOM 601 C C . LEU A 1 75 ? 6.747 9.794 -5.818 1.00 74.56 75 LEU A C 1
ATOM 603 O O . LEU A 1 75 ? 7.189 10.739 -5.177 1.00 74.56 75 LEU A O 1
ATOM 607 N N . LEU A 1 76 ? 5.959 8.863 -5.272 1.00 72.94 76 LEU A N 1
ATOM 608 C CA . LEU A 1 76 ? 5.571 8.843 -3.858 1.00 72.94 76 LEU A CA 1
ATOM 609 C C . LEU A 1 76 ? 6.777 8.590 -2.951 1.00 72.94 76 LEU A C 1
ATOM 611 O O . LEU A 1 76 ? 6.932 9.283 -1.951 1.00 72.94 76 LEU A O 1
ATOM 615 N N . GLU A 1 77 ? 7.676 7.678 -3.324 1.00 77.75 77 GLU A N 1
ATOM 616 C CA . GLU A 1 77 ? 8.935 7.465 -2.596 1.00 77.75 77 GLU A CA 1
ATOM 617 C C . GLU A 1 77 ? 9.821 8.716 -2.616 1.00 77.75 77 GLU A C 1
ATOM 619 O O . GLU A 1 77 ? 10.337 9.143 -1.581 1.00 77.75 77 GLU A O 1
ATOM 624 N N . LYS A 1 78 ? 9.952 9.359 -3.784 1.00 82.25 78 LYS A N 1
ATOM 625 C CA . LYS A 1 78 ? 10.668 10.636 -3.911 1.00 82.25 78 LYS A CA 1
ATOM 626 C C . LYS A 1 78 ? 9.993 11.741 -3.101 1.00 82.25 78 LYS A C 1
ATOM 628 O O . LYS A 1 78 ? 10.688 12.521 -2.461 1.00 82.25 78 LYS A O 1
ATOM 633 N N . ALA A 1 79 ? 8.663 11.805 -3.089 1.00 78.25 79 ALA A N 1
ATOM 634 C CA . ALA A 1 79 ? 7.896 12.783 -2.325 1.00 78.25 79 ALA A CA 1
ATOM 635 C C . ALA A 1 79 ? 8.026 12.571 -0.814 1.00 78.25 79 ALA A C 1
ATOM 637 O O . ALA A 1 79 ? 8.186 13.544 -0.084 1.00 78.25 79 ALA A O 1
ATOM 638 N N . ALA A 1 80 ? 8.043 11.323 -0.347 1.00 80.06 80 ALA A N 1
ATOM 639 C CA . ALA A 1 80 ? 8.314 10.992 1.047 1.00 80.06 80 ALA A CA 1
ATOM 640 C C . ALA A 1 80 ? 9.746 11.382 1.449 1.00 80.06 80 ALA A C 1
ATOM 642 O O . ALA A 1 80 ? 9.948 11.980 2.506 1.00 80.06 80 ALA A O 1
ATOM 643 N N . ALA A 1 81 ? 10.732 11.121 0.582 1.00 80.06 81 ALA A N 1
ATOM 644 C CA . ALA A 1 81 ? 12.105 11.574 0.790 1.00 80.06 81 ALA A CA 1
ATOM 645 C C . ALA A 1 81 ? 12.197 13.109 0.836 1.00 80.06 81 ALA A C 1
ATOM 647 O O . ALA A 1 81 ? 12.877 13.648 1.704 1.00 80.06 81 ALA A O 1
ATOM 648 N N . MET A 1 82 ? 11.473 13.820 -0.035 1.00 74.88 82 MET A N 1
ATOM 649 C CA . MET A 1 82 ? 11.379 15.283 0.015 1.00 74.88 82 MET A CA 1
ATOM 650 C C . MET A 1 82 ? 10.733 15.761 1.321 1.00 74.88 82 MET A C 1
ATOM 652 O O . MET A 1 82 ? 11.295 16.628 1.982 1.00 74.88 82 MET A O 1
ATOM 656 N N . ALA A 1 83 ? 9.621 15.155 1.746 1.00 78.62 83 ALA A N 1
ATOM 657 C CA . ALA A 1 83 ? 8.917 15.520 2.975 1.00 78.62 83 ALA A CA 1
ATOM 658 C C . ALA A 1 83 ? 9.793 15.354 4.231 1.00 78.62 83 ALA A C 1
ATOM 660 O O . ALA A 1 83 ? 9.784 16.221 5.106 1.00 78.62 83 ALA A O 1
ATOM 661 N N . ALA A 1 84 ? 10.590 14.281 4.291 1.00 78.88 84 ALA A N 1
ATOM 662 C CA . ALA A 1 84 ? 11.537 14.030 5.379 1.00 78.88 84 ALA A CA 1
ATOM 663 C C . ALA A 1 84 ? 12.669 15.069 5.435 1.00 78.88 84 ALA A C 1
ATOM 665 O O . ALA A 1 84 ? 13.158 15.396 6.512 1.00 78.88 84 ALA A O 1
ATOM 666 N N . ILE A 1 85 ? 13.072 15.603 4.281 1.00 77.00 85 ILE A N 1
ATOM 667 C CA . ILE A 1 85 ? 14.106 16.635 4.183 1.00 77.00 85 ILE A CA 1
ATOM 668 C C . ILE A 1 85 ? 13.543 18.019 4.571 1.00 77.00 85 ILE A C 1
ATOM 670 O O . ILE A 1 85 ? 14.271 18.841 5.114 1.00 77.00 85 ILE A O 1
ATOM 674 N N . THR A 1 86 ? 12.250 18.280 4.345 1.00 75.69 86 THR A N 1
ATOM 675 C CA . THR A 1 86 ? 11.627 19.613 4.508 1.00 75.69 86 THR A CA 1
ATOM 676 C C . THR A 1 86 ? 11.035 19.917 5.893 1.00 75.69 86 THR A C 1
ATOM 678 O O . THR A 1 86 ? 10.378 20.944 6.059 1.00 75.69 86 THR A O 1
ATOM 681 N N . SER A 1 87 ? 11.223 19.054 6.896 1.00 62.78 87 SER A N 1
ATOM 682 C CA . SER A 1 87 ? 10.418 19.046 8.134 1.00 62.78 87 SER A CA 1
ATOM 683 C C . SER A 1 87 ? 10.433 20.333 8.976 1.00 62.78 87 SER A C 1
ATOM 685 O O . SER A 1 87 ? 9.537 20.517 9.794 1.00 62.78 87 SER A O 1
ATOM 687 N N . ASN A 1 88 ? 11.407 21.231 8.792 1.00 69.50 88 ASN A N 1
ATOM 688 C CA . ASN A 1 88 ? 11.617 22.385 9.679 1.00 69.50 88 ASN A CA 1
ATOM 689 C C . ASN A 1 88 ? 11.310 23.751 9.036 1.00 69.50 88 ASN A C 1
ATOM 691 O O . ASN A 1 88 ? 11.598 24.784 9.636 1.00 69.50 88 ASN A O 1
ATOM 695 N N . GLY A 1 89 ? 10.754 23.791 7.819 1.00 67.75 89 GLY A N 1
ATOM 696 C CA . GLY A 1 89 ? 10.362 25.042 7.143 1.00 67.75 89 GLY A CA 1
ATOM 697 C C . GLY A 1 89 ? 11.520 25.945 6.682 1.00 67.75 89 GLY A C 1
ATOM 698 O O . GLY A 1 89 ? 11.291 26.896 5.939 1.00 67.75 89 GLY A O 1
ATOM 699 N N . GLN A 1 90 ? 12.760 25.636 7.066 1.00 70.50 90 GLN A N 1
ATOM 700 C CA . GLN A 1 90 ? 13.982 26.222 6.522 1.00 70.50 90 GLN A CA 1
ATOM 701 C C . GLN A 1 90 ? 14.583 25.243 5.517 1.00 70.50 90 GLN A C 1
ATOM 703 O O . GLN A 1 90 ? 14.829 24.087 5.847 1.00 70.50 90 GLN A O 1
ATOM 708 N N . ILE A 1 91 ? 14.772 25.704 4.282 1.00 70.31 91 ILE A N 1
ATOM 709 C CA . ILE A 1 91 ? 15.351 24.902 3.207 1.00 70.31 91 ILE A CA 1
ATOM 710 C C . ILE A 1 91 ? 16.843 25.221 3.157 1.00 70.31 91 ILE A C 1
ATOM 712 O O . ILE A 1 91 ? 17.243 26.270 2.649 1.00 70.31 91 ILE A O 1
ATOM 716 N N . ASP A 1 92 ? 17.667 24.314 3.674 1.00 78.69 92 ASP A N 1
ATOM 717 C CA . ASP A 1 92 ? 19.117 24.461 3.579 1.00 78.69 92 ASP A CA 1
ATOM 718 C C . ASP A 1 92 ? 19.592 24.251 2.128 1.00 78.69 92 ASP A C 1
ATOM 720 O O . ASP A 1 92 ? 19.058 23.407 1.398 1.00 78.69 92 ASP A O 1
ATOM 724 N N . PRO A 1 93 ? 20.654 24.940 1.675 1.00 76.38 93 PRO A N 1
ATOM 725 C CA . PRO A 1 93 ? 21.197 24.754 0.328 1.00 76.38 93 PRO A CA 1
ATOM 726 C C . PRO A 1 93 ? 21.618 23.298 0.053 1.00 76.38 93 PRO A C 1
ATOM 728 O O . PRO A 1 93 ? 21.478 22.815 -1.069 1.00 76.38 93 PRO A O 1
ATOM 731 N N . ALA A 1 94 ? 22.058 22.555 1.076 1.00 80.69 94 ALA A N 1
ATOM 732 C CA . ALA A 1 94 ? 22.347 21.123 0.969 1.00 80.69 94 ALA A CA 1
ATOM 733 C C . ALA A 1 94 ? 21.080 20.272 0.743 1.00 80.69 94 ALA A C 1
ATOM 735 O O . ALA A 1 94 ? 21.101 19.319 -0.038 1.00 80.69 94 ALA A O 1
ATOM 736 N N . GLN A 1 95 ? 19.963 20.644 1.371 1.00 80.75 95 GLN A N 1
ATOM 737 C CA . GLN A 1 95 ? 18.664 19.999 1.179 1.00 80.75 95 GLN A CA 1
ATOM 738 C C . GLN A 1 95 ? 18.120 20.253 -0.233 1.00 80.75 95 GLN A C 1
ATOM 740 O O . GLN A 1 95 ? 17.627 19.323 -0.872 1.00 80.75 95 GLN A O 1
ATOM 745 N N . MET A 1 96 ? 18.303 21.464 -0.776 1.00 75.12 96 MET A N 1
ATOM 746 C CA . MET A 1 96 ? 17.981 21.757 -2.181 1.00 75.12 96 MET A CA 1
ATOM 747 C C . MET A 1 96 ? 18.804 20.916 -3.160 1.00 75.12 96 MET A C 1
ATOM 749 O O . MET A 1 96 ? 18.256 20.394 -4.130 1.00 75.12 96 MET A O 1
ATOM 753 N N . VAL A 1 97 ? 20.106 20.745 -2.912 1.00 79.94 97 VAL A N 1
ATOM 754 C CA . VAL A 1 97 ? 20.972 19.893 -3.747 1.00 79.94 97 VAL A CA 1
ATOM 755 C C . VAL A 1 97 ? 20.517 18.433 -3.697 1.00 79.94 97 VAL A C 1
ATOM 757 O O . VAL A 1 97 ? 20.468 17.763 -4.730 1.00 79.94 97 VAL A O 1
ATOM 760 N N . MET A 1 98 ? 20.135 17.937 -2.519 1.00 79.31 98 MET A N 1
ATOM 761 C CA . MET A 1 98 ? 19.614 16.579 -2.356 1.00 79.31 98 MET A CA 1
ATOM 762 C C . MET A 1 98 ? 18.277 16.385 -3.086 1.00 79.31 98 MET A C 1
ATOM 764 O O . MET A 1 98 ? 18.108 15.400 -3.807 1.00 79.31 98 MET A O 1
ATOM 768 N N . MET A 1 99 ? 17.367 17.355 -2.984 1.00 80.44 99 MET A N 1
ATOM 769 C CA . MET A 1 99 ? 16.095 17.373 -3.710 1.00 80.44 99 MET A CA 1
ATOM 770 C C . MET A 1 99 ? 16.311 17.413 -5.235 1.00 80.44 99 MET A C 1
ATOM 772 O O . MET A 1 99 ? 15.711 16.625 -5.967 1.00 80.44 99 MET A O 1
ATOM 776 N N . ALA A 1 100 ? 17.251 18.231 -5.725 1.00 78.25 100 ALA A N 1
ATOM 777 C CA . ALA A 1 100 ? 17.631 18.279 -7.139 1.00 78.25 100 ALA A CA 1
ATOM 778 C C . ALA A 1 100 ? 18.229 16.951 -7.639 1.00 78.25 100 ALA A C 1
ATOM 780 O O . ALA A 1 100 ? 17.949 16.522 -8.763 1.00 78.25 100 ALA A O 1
ATOM 781 N N . GLN A 1 101 ? 19.023 16.268 -6.807 1.00 80.25 101 GLN A N 1
ATOM 782 C CA . GLN A 1 101 ? 19.596 14.961 -7.129 1.00 80.25 101 GLN A CA 1
ATOM 783 C C . GLN A 1 101 ? 18.509 13.882 -7.246 1.00 80.25 101 GLN A C 1
ATOM 785 O O . GLN A 1 101 ? 18.558 13.086 -8.184 1.00 80.25 101 GLN A O 1
ATOM 790 N N . LEU A 1 102 ? 17.522 13.873 -6.341 1.00 79.50 102 LEU A N 1
ATOM 791 C CA . LEU A 1 102 ? 16.383 12.945 -6.368 1.00 79.50 102 LEU A CA 1
ATOM 792 C C . LEU A 1 102 ? 15.519 13.135 -7.624 1.00 79.50 102 LEU A C 1
ATOM 794 O O . LEU A 1 102 ? 15.157 12.150 -8.268 1.00 79.50 102 LEU A O 1
ATOM 798 N N . CYS A 1 103 ? 15.276 14.383 -8.037 1.00 76.81 103 CYS A N 1
ATOM 799 C CA . CYS A 1 103 ? 14.592 14.692 -9.299 1.00 76.81 103 CYS A CA 1
ATOM 800 C C . CYS A 1 103 ? 15.438 14.344 -10.541 1.00 76.81 103 CYS A C 1
ATOM 802 O O . CYS A 1 103 ? 14.902 13.984 -11.585 1.00 76.81 103 CYS A O 1
ATOM 804 N N . SER A 1 104 ? 16.770 14.408 -10.440 1.00 70.75 104 SER A N 1
ATOM 805 C CA . SER A 1 104 ? 17.692 14.136 -11.557 1.00 70.75 104 SER A CA 1
ATOM 806 C C . SER A 1 104 ? 18.034 12.653 -11.753 1.00 70.75 104 SER A C 1
ATOM 808 O O . SER A 1 104 ? 18.631 12.291 -12.772 1.00 70.75 104 SER A O 1
ATOM 810 N N . GLN A 1 105 ? 17.696 11.773 -10.805 1.00 64.81 105 GLN A N 1
ATOM 811 C CA . GLN A 1 105 ? 18.013 10.341 -10.895 1.00 64.81 105 GLN A CA 1
ATOM 812 C C . GLN A 1 105 ? 17.347 9.648 -12.095 1.00 64.81 105 GLN A C 1
ATOM 814 O O . GLN A 1 105 ? 17.956 8.748 -12.680 1.00 64.81 105 GLN A O 1
ATOM 819 N N . ASP A 1 106 ? 16.167 10.100 -12.530 1.00 55.81 106 ASP A N 1
ATOM 820 C CA . ASP A 1 106 ? 15.473 9.526 -13.696 1.00 55.81 106 ASP A CA 1
ATOM 821 C C . ASP A 1 106 ? 16.237 9.759 -15.006 1.00 55.81 106 ASP A C 1
ATOM 823 O O . ASP A 1 106 ? 16.233 8.910 -15.898 1.00 55.81 106 ASP A O 1
ATOM 827 N N . MET A 1 107 ? 16.985 10.863 -15.095 1.00 53.66 107 MET A N 1
ATOM 828 C CA . MET A 1 107 ? 17.816 11.184 -16.262 1.00 53.66 107 MET A CA 1
ATOM 829 C C . MET A 1 107 ? 19.106 10.357 -16.302 1.00 53.66 107 MET A C 1
ATOM 831 O O . MET A 1 107 ? 19.686 10.152 -17.368 1.00 53.66 107 MET A O 1
ATOM 835 N N . ARG A 1 108 ? 19.570 9.867 -15.143 1.00 57.16 108 ARG A N 1
ATOM 836 C CA . ARG A 1 108 ? 20.791 9.053 -15.035 1.00 57.16 108 ARG A CA 1
ATOM 837 C C . ARG A 1 108 ? 20.531 7.576 -15.304 1.00 57.16 108 ARG A C 1
ATOM 839 O O . ARG A 1 108 ? 21.362 6.948 -15.953 1.00 57.16 108 ARG A O 1
ATOM 846 N N . LYS A 1 109 ? 19.380 7.037 -14.879 1.00 55.75 109 LYS A N 1
ATOM 847 C CA . LYS A 1 109 ? 18.995 5.644 -15.179 1.00 55.75 109 LYS A CA 1
ATOM 848 C C . LYS A 1 109 ? 18.878 5.399 -16.688 1.00 55.75 109 LYS A C 1
ATOM 850 O O . LYS A 1 109 ? 19.412 4.408 -17.171 1.00 55.75 109 LYS A O 1
ATOM 855 N N . ARG A 1 110 ? 18.349 6.369 -17.448 1.00 54.47 110 ARG A N 1
ATOM 856 C CA . ARG A 1 110 ? 18.283 6.293 -18.922 1.00 54.47 110 ARG A CA 1
ATOM 857 C C . ARG A 1 110 ? 19.652 6.218 -19.617 1.00 54.47 110 ARG A C 1
ATOM 859 O O . ARG A 1 110 ? 19.724 5.732 -20.732 1.00 54.47 110 ARG A O 1
ATOM 866 N N . LYS A 1 111 ? 20.748 6.659 -18.983 1.00 54.12 111 LYS A N 1
ATOM 867 C CA . LYS A 1 111 ? 22.100 6.607 -19.582 1.00 54.12 111 LYS A CA 1
ATOM 868 C C . LYS A 1 111 ? 22.867 5.309 -19.320 1.00 54.12 111 LYS A C 1
ATOM 870 O O . LYS A 1 111 ? 23.901 5.106 -19.948 1.00 54.12 111 LYS A O 1
ATOM 875 N N . HIS A 1 112 ? 22.411 4.456 -18.400 1.00 51.53 112 HIS A N 1
ATOM 876 C CA . HIS A 1 112 ? 23.129 3.229 -18.028 1.00 51.53 112 HIS A CA 1
ATOM 877 C C . HIS A 1 112 ? 22.545 1.958 -18.673 1.00 51.53 112 HIS A C 1
ATOM 879 O O . HIS A 1 112 ? 23.180 0.909 -18.634 1.00 51.53 112 HIS A O 1
ATOM 885 N N . GLU A 1 113 ? 21.361 2.031 -19.284 1.00 48.19 113 GLU A N 1
ATOM 886 C CA . GLU A 1 113 ? 20.685 0.851 -19.848 1.00 48.19 113 GLU A CA 1
ATOM 887 C C . GLU A 1 113 ? 20.952 0.638 -21.352 1.00 48.19 113 GLU A C 1
ATOM 889 O O . GLU A 1 113 ? 20.803 -0.472 -21.855 1.00 48.19 113 GLU A O 1
ATOM 894 N N . ASP A 1 114 ? 21.466 1.651 -22.058 1.00 55.56 114 ASP A N 1
ATOM 895 C CA . ASP A 1 114 ? 21.594 1.634 -23.525 1.00 55.56 114 ASP A CA 1
ATOM 896 C C . ASP A 1 114 ? 22.906 1.059 -24.081 1.00 55.56 114 ASP A C 1
ATOM 898 O O . ASP A 1 114 ? 23.219 1.237 -25.259 1.00 55.56 114 ASP A O 1
ATOM 902 N N . SER A 1 115 ? 23.728 0.357 -23.300 1.00 61.34 115 SER A N 1
ATOM 903 C CA . SER A 1 115 ? 24.961 -0.217 -23.861 1.00 61.34 115 SER A CA 1
ATOM 904 C C . SER A 1 115 ? 25.497 -1.401 -23.068 1.00 61.34 115 SER A C 1
ATOM 906 O O . SER A 1 115 ? 26.528 -1.256 -22.427 1.00 61.34 115 SER A O 1
ATOM 908 N N . GLN A 1 116 ? 24.853 -2.573 -23.151 1.00 60.28 116 GLN A N 1
ATOM 909 C CA . GLN A 1 116 ? 25.507 -3.837 -23.558 1.00 60.28 116 GLN A CA 1
ATOM 910 C C . GLN A 1 116 ? 24.453 -4.923 -23.845 1.00 60.28 116 GLN A C 1
ATOM 912 O O . GLN A 1 116 ? 23.847 -5.454 -22.916 1.00 60.28 116 GLN A O 1
ATOM 917 N N . PRO A 1 117 ? 24.255 -5.313 -25.116 1.00 63.12 117 PRO A N 1
ATOM 918 C CA . PRO A 1 117 ? 23.459 -6.486 -25.452 1.00 63.12 117 PRO A CA 1
ATOM 919 C C . PRO A 1 117 ? 24.115 -7.774 -24.933 1.00 63.12 117 PRO A C 1
ATOM 921 O O . PRO A 1 117 ? 25.335 -7.934 -25.006 1.00 63.12 117 PRO A O 1
ATOM 924 N N . TRP A 1 118 ? 23.292 -8.728 -24.488 1.00 64.19 118 TRP A N 1
ATOM 925 C CA . TRP A 1 118 ? 23.725 -10.042 -23.985 1.00 64.19 118 TRP A CA 1
ATOM 926 C C . TRP A 1 118 ? 24.408 -10.948 -25.030 1.00 64.19 118 TRP A C 1
ATOM 928 O O . TRP A 1 118 ? 24.960 -11.987 -24.679 1.00 64.19 118 TRP A O 1
ATOM 938 N N . PHE A 1 119 ? 24.462 -10.520 -26.296 1.00 49.53 119 PHE A N 1
ATOM 939 C CA . PHE A 1 119 ? 25.344 -11.079 -27.316 1.00 49.53 119 PHE A CA 1
ATOM 940 C C . PHE A 1 119 ? 26.153 -9.975 -27.995 1.00 49.53 119 PHE A C 1
ATOM 942 O O . PHE A 1 119 ? 25.619 -8.945 -28.408 1.00 49.53 119 PHE A O 1
ATOM 949 N N . ARG A 1 120 ? 27.460 -10.212 -28.165 1.00 56.50 120 ARG A N 1
ATOM 950 C CA . ARG A 1 120 ? 28.316 -9.355 -28.993 1.00 56.50 120 ARG A CA 1
ATOM 951 C C . ARG A 1 120 ? 27.913 -9.545 -30.456 1.00 56.50 120 ARG A C 1
ATOM 953 O O . ARG A 1 120 ? 28.065 -10.644 -30.980 1.00 56.50 120 ARG A O 1
ATOM 960 N N . GLN A 1 121 ? 27.446 -8.490 -31.123 1.00 51.91 121 GLN A N 1
ATOM 961 C CA . GLN A 1 121 ? 27.312 -8.511 -32.581 1.00 51.91 121 GLN A CA 1
ATOM 962 C C . GLN A 1 121 ? 28.703 -8.651 -33.206 1.00 51.91 121 GLN A C 1
ATOM 964 O O . GLN A 1 121 ? 29.643 -7.920 -32.876 1.00 51.91 121 GLN A O 1
ATOM 969 N N . THR A 1 122 ? 28.836 -9.634 -34.086 1.00 49.72 122 THR A N 1
ATOM 970 C CA . THR A 1 122 ? 30.025 -9.878 -34.894 1.00 49.72 122 THR A CA 1
ATOM 971 C C . THR A 1 122 ? 30.214 -8.708 -35.854 1.00 49.72 122 THR A C 1
ATOM 973 O O . THR A 1 122 ? 29.445 -8.565 -36.798 1.00 49.72 122 THR A O 1
ATOM 976 N N . GLY A 1 123 ? 31.217 -7.860 -35.613 1.00 56.34 123 GLY A N 1
ATOM 977 C CA . GLY A 1 123 ? 31.654 -6.875 -36.609 1.00 56.34 123 GLY A CA 1
ATOM 978 C C . GLY A 1 123 ? 32.101 -5.511 -36.090 1.00 56.34 123 GLY A C 1
ATOM 979 O O . GLY A 1 123 ? 32.664 -4.747 -36.866 1.00 56.34 123 GLY A O 1
ATOM 980 N N . VAL A 1 124 ? 31.930 -5.180 -34.806 1.00 51.09 124 VAL A N 1
ATOM 981 C CA . VAL A 1 124 ? 32.386 -3.869 -34.307 1.00 51.09 124 VAL A CA 1
ATOM 982 C C . VAL A 1 124 ? 33.860 -3.938 -33.910 1.00 51.09 124 VAL A C 1
ATOM 984 O O . VAL A 1 124 ? 34.218 -4.279 -32.780 1.00 51.09 124 VAL A O 1
ATOM 987 N N . ALA A 1 125 ? 34.724 -3.621 -34.872 1.00 52.66 125 ALA A N 1
ATOM 988 C CA . ALA A 1 125 ? 36.129 -3.328 -34.641 1.00 52.66 125 ALA A CA 1
ATOM 989 C C . ALA A 1 125 ? 36.249 -2.170 -33.633 1.00 52.66 125 ALA A C 1
ATOM 991 O O . ALA A 1 125 ? 35.825 -1.047 -33.902 1.00 52.66 125 ALA A O 1
ATOM 992 N N . ARG A 1 126 ? 36.813 -2.434 -32.448 1.00 52.25 126 ARG A N 1
ATOM 993 C CA . ARG A 1 126 ? 37.121 -1.373 -31.483 1.00 52.25 126 ARG A CA 1
ATOM 994 C C . ARG A 1 126 ? 38.359 -0.615 -31.943 1.00 52.25 126 ARG A C 1
ATOM 996 O O . ARG A 1 126 ? 39.482 -1.060 -31.720 1.00 52.25 126 ARG A O 1
ATOM 1003 N N . GLY A 1 127 ? 38.138 0.553 -32.529 1.00 46.69 127 GLY A N 1
ATOM 1004 C CA . GLY A 1 127 ? 39.127 1.615 -32.547 1.00 46.69 127 GLY A CA 1
ATOM 1005 C C . GLY A 1 127 ? 39.206 2.297 -31.180 1.00 46.69 127 GLY A C 1
ATOM 1006 O O . GLY A 1 127 ? 38.220 2.836 -30.695 1.00 46.69 127 GLY A O 1
ATOM 1007 N N . GLN A 1 128 ? 40.418 2.290 -30.625 1.00 52.75 128 GLN A N 1
ATOM 1008 C CA . GLN A 1 128 ? 41.009 3.352 -29.806 1.00 52.75 128 GLN A CA 1
ATOM 1009 C C . GLN A 1 128 ? 40.557 3.505 -28.338 1.00 52.75 128 GLN A C 1
ATOM 1011 O O . GLN A 1 128 ? 39.757 4.359 -27.971 1.00 52.75 128 GLN A O 1
ATOM 1016 N N . SER A 1 129 ? 41.226 2.764 -27.449 1.00 40.12 129 SER A N 1
ATOM 1017 C CA . SER A 1 129 ? 41.653 3.344 -26.171 1.00 40.12 129 SER A CA 1
ATOM 1018 C C . SER A 1 129 ? 42.853 2.597 -25.584 1.00 40.12 129 SER A C 1
ATOM 1020 O O . SER A 1 129 ? 42.745 1.436 -25.201 1.00 40.12 129 SER A O 1
ATOM 1022 N N . GLY A 1 130 ? 43.993 3.295 -25.545 1.00 44.62 130 GLY A N 1
ATOM 1023 C CA . GLY A 1 130 ? 45.114 3.074 -24.629 1.00 44.62 130 GLY A CA 1
ATOM 1024 C C . GLY A 1 130 ? 45.843 1.735 -24.715 1.00 44.62 130 GLY A C 1
ATOM 1025 O O . GLY A 1 130 ? 45.607 0.844 -23.903 1.00 44.62 130 GLY A O 1
ATOM 1026 N N . VAL A 1 131 ? 46.834 1.640 -25.602 1.00 45.72 131 VAL A N 1
ATOM 1027 C CA . VAL A 1 131 ? 47.926 0.671 -25.441 1.00 45.72 131 VAL A CA 1
ATOM 1028 C C . VAL A 1 131 ? 48.687 1.051 -24.166 1.00 45.72 131 VAL A C 1
ATOM 1030 O O . VAL A 1 131 ? 49.533 1.937 -24.174 1.00 45.72 131 VAL A O 1
ATOM 1033 N N . ARG A 1 132 ? 48.360 0.412 -23.038 1.00 45.66 132 ARG A N 1
ATOM 1034 C CA . ARG A 1 132 ? 49.358 0.186 -21.992 1.00 45.66 132 ARG A CA 1
ATOM 1035 C C . ARG A 1 132 ? 50.171 -1.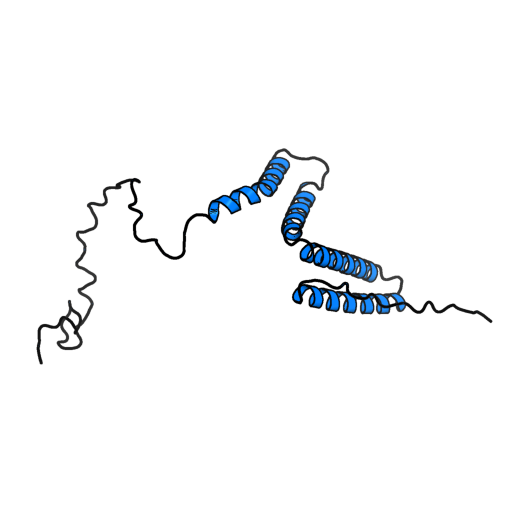005 -22.460 1.00 45.66 132 ARG A C 1
ATOM 1037 O O . ARG A 1 132 ? 49.668 -2.128 -22.480 1.00 45.66 132 ARG A O 1
ATOM 1044 N N . ASP A 1 133 ? 51.398 -0.729 -22.872 1.00 46.16 133 ASP A N 1
ATOM 1045 C CA . ASP A 1 133 ? 52.410 -1.723 -23.184 1.00 46.16 133 ASP A CA 1
ATOM 1046 C C . ASP A 1 133 ? 52.597 -2.671 -21.996 1.00 46.16 133 ASP A C 1
ATOM 1048 O O . ASP A 1 133 ? 53.379 -2.429 -21.085 1.00 46.16 133 ASP A O 1
ATOM 1052 N N . ASN A 1 134 ? 51.881 -3.792 -22.019 1.00 47.47 134 ASN A N 1
ATOM 1053 C CA . ASN A 1 134 ? 52.174 -4.958 -21.195 1.00 47.47 134 ASN A CA 1
ATOM 1054 C C . ASN A 1 134 ? 52.887 -6.015 -22.046 1.00 47.47 134 ASN A C 1
ATOM 1056 O O . ASN A 1 134 ? 52.609 -7.214 -21.988 1.00 47.47 134 ASN A O 1
ATOM 1060 N N . ARG A 1 135 ? 53.900 -5.571 -22.802 1.00 46.06 135 ARG A N 1
ATOM 1061 C CA . ARG A 1 135 ? 54.924 -6.428 -23.422 1.00 46.06 135 ARG A CA 1
ATOM 1062 C C . ARG A 1 135 ? 55.896 -6.995 -22.367 1.00 46.06 135 ARG A C 1
ATOM 1064 O O . ARG A 1 135 ? 57.085 -7.139 -22.621 1.00 46.06 135 ARG A O 1
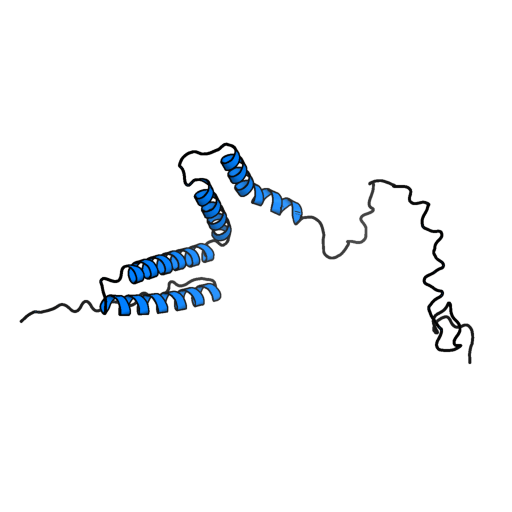ATOM 1071 N N . ALA A 1 136 ? 55.401 -7.312 -21.172 1.00 51.28 136 ALA A N 1
ATOM 1072 C CA . ALA A 1 136 ? 56.194 -7.827 -20.058 1.00 51.28 136 ALA A CA 1
ATOM 1073 C C . ALA A 1 136 ? 55.569 -9.048 -19.357 1.00 51.28 136 ALA A C 1
ATOM 1075 O O . ALA A 1 136 ? 56.123 -9.512 -18.366 1.00 51.28 136 ALA A O 1
ATOM 1076 N N . GLN A 1 137 ? 54.450 -9.612 -19.843 1.00 51.03 137 GLN A N 1
ATOM 1077 C CA . GLN A 1 137 ? 53.789 -10.735 -19.144 1.00 51.03 137 GLN A CA 1
ATOM 1078 C C . GLN A 1 137 ? 53.490 -11.986 -19.986 1.00 51.03 137 GLN A C 1
ATOM 1080 O O . GLN A 1 137 ? 53.150 -13.023 -19.422 1.00 51.03 137 GLN A O 1
ATOM 1085 N N . PHE A 1 138 ? 53.749 -11.984 -21.298 1.00 43.41 138 PHE A N 1
ATOM 1086 C CA . PHE A 1 138 ? 53.591 -13.181 -22.145 1.00 43.41 138 PHE A CA 1
ATOM 1087 C C . PHE A 1 138 ? 54.869 -14.025 -22.311 1.00 43.41 138 PHE A C 1
ATOM 1089 O O . PHE A 1 138 ? 55.056 -14.689 -23.324 1.00 43.41 138 PHE A O 1
ATOM 1096 N N . ARG A 1 139 ? 55.735 -14.062 -21.290 1.00 47.81 139 ARG A N 1
ATOM 1097 C CA . ARG A 1 139 ? 56.780 -15.099 -21.142 1.00 47.81 139 ARG A CA 1
ATOM 1098 C C . ARG A 1 139 ? 56.497 -16.092 -20.002 1.00 47.81 139 ARG A C 1
ATOM 1100 O O . ARG A 1 139 ? 57.424 -16.703 -19.488 1.00 47.81 139 ARG A O 1
ATOM 1107 N N . ARG A 1 140 ? 55.235 -16.295 -19.600 1.00 47.38 140 ARG A N 1
ATOM 1108 C CA . ARG A 1 140 ? 54.855 -17.363 -18.644 1.00 47.38 140 ARG A CA 1
ATOM 1109 C C . ARG A 1 140 ? 53.728 -18.275 -19.137 1.00 47.38 140 ARG A C 1
ATOM 1111 O O . ARG A 1 140 ? 52.861 -18.695 -18.377 1.00 47.38 140 ARG A O 1
ATOM 1118 N N . VAL A 1 141 ? 53.768 -18.646 -20.416 1.00 47.72 141 VAL A N 1
ATOM 1119 C CA . VAL A 1 141 ? 53.075 -19.853 -20.900 1.00 47.72 141 VAL A CA 1
ATOM 1120 C C . VAL A 1 141 ? 54.013 -21.039 -20.658 1.00 47.72 141 VAL A C 1
ATOM 1122 O O . VAL A 1 141 ? 54.732 -21.470 -21.548 1.00 47.72 141 VAL A O 1
ATOM 1125 N N . GLY A 1 142 ? 54.078 -21.494 -19.407 1.00 50.00 142 GLY A N 1
ATOM 1126 C CA . GLY A 1 142 ? 54.937 -22.614 -19.003 1.00 50.00 142 GLY A CA 1
ATOM 1127 C C . GLY A 1 142 ? 54.489 -23.343 -17.734 1.00 50.00 142 GLY A C 1
ATOM 1128 O O . GLY A 1 142 ? 54.799 -24.515 -17.579 1.00 50.00 142 GLY A O 1
ATOM 1129 N N . GLU A 1 143 ? 53.700 -22.714 -16.856 1.00 53.25 143 GLU A N 1
ATOM 1130 C CA . GLU A 1 143 ? 53.427 -23.286 -15.522 1.00 53.25 143 GLU A CA 1
ATOM 1131 C C . GLU A 1 143 ? 52.049 -23.957 -15.363 1.00 53.25 143 GLU A C 1
ATOM 1133 O O . GLU A 1 143 ? 51.848 -24.707 -14.414 1.00 53.25 143 GLU A O 1
ATOM 1138 N N . ARG A 1 144 ? 51.094 -23.770 -16.289 1.00 51.88 144 ARG A N 1
ATOM 1139 C CA . ARG A 1 144 ? 49.757 -24.411 -16.190 1.00 51.88 144 ARG A CA 1
ATOM 1140 C C . ARG A 1 144 ? 49.607 -25.727 -16.959 1.00 51.88 144 ARG A C 1
ATOM 1142 O O . ARG A 1 144 ? 48.623 -26.427 -16.763 1.00 51.88 144 ARG A O 1
ATOM 1149 N N . GLY A 1 145 ? 50.583 -26.084 -17.796 1.00 54.44 145 GLY A N 1
ATOM 1150 C CA . GLY A 1 145 ? 50.645 -27.389 -18.466 1.00 54.44 145 GLY A CA 1
ATOM 1151 C C . GLY A 1 145 ? 51.393 -28.458 -17.663 1.00 54.44 145 GLY A C 1
ATOM 1152 O O . GLY A 1 145 ? 51.220 -29.636 -17.918 1.00 54.44 145 GLY A O 1
ATOM 1153 N N . GLN A 1 146 ? 52.203 -28.092 -16.663 1.00 57.72 146 GLN A N 1
ATOM 1154 C CA . GLN A 1 146 ? 53.082 -29.040 -15.954 1.00 57.72 146 GLN A CA 1
ATOM 1155 C C . GLN A 1 146 ? 52.384 -29.880 -14.870 1.00 57.72 146 GLN A C 1
ATOM 1157 O O . GLN A 1 146 ? 52.947 -30.870 -14.405 1.00 57.72 146 GLN A O 1
ATOM 1162 N N . GLN A 1 147 ? 51.164 -29.513 -14.466 1.00 64.25 147 GLN A N 1
ATOM 1163 C CA . GLN A 1 147 ? 50.422 -30.227 -13.417 1.00 64.25 147 GLN A CA 1
ATOM 1164 C C . GLN A 1 147 ? 49.426 -31.260 -13.954 1.00 64.25 147 GLN A C 1
ATOM 1166 O O . GLN A 1 147 ? 48.931 -32.072 -13.176 1.00 64.25 147 GLN A O 1
ATOM 1171 N N . VAL A 1 148 ? 49.140 -31.276 -15.260 1.00 80.69 148 VAL A N 1
ATOM 1172 C CA . VAL A 1 148 ? 48.261 -32.305 -15.827 1.00 80.69 148 VAL A CA 1
ATOM 1173 C C . VAL A 1 148 ? 49.034 -33.613 -15.980 1.00 80.69 148 VAL A C 1
ATOM 1175 O O . VAL A 1 148 ? 50.082 -33.639 -16.624 1.00 80.69 148 VAL A O 1
ATOM 1178 N N . VAL A 1 149 ? 48.527 -34.688 -15.369 1.00 84.50 149 VAL A N 1
ATOM 1179 C CA . VAL 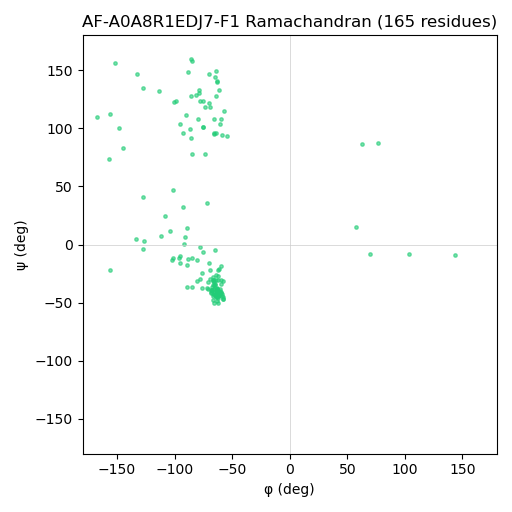A 1 149 ? 49.034 -36.061 -15.514 1.00 84.50 149 VAL A CA 1
ATOM 1180 C C . VAL A 1 149 ? 48.156 -36.788 -16.531 1.00 84.50 149 VAL A C 1
ATOM 1182 O O . VAL A 1 149 ? 46.941 -36.882 -16.360 1.00 84.50 149 VAL A O 1
ATOM 1185 N N . CYS A 1 150 ? 48.761 -37.322 -17.584 1.00 84.69 150 CYS A N 1
ATOM 1186 C CA . CYS A 1 150 ? 48.077 -38.153 -18.561 1.00 84.69 150 CYS A CA 1
ATOM 1187 C C . CYS A 1 150 ? 47.703 -39.500 -17.929 1.00 84.69 150 CYS A C 1
ATOM 1189 O O . CYS A 1 150 ? 48.578 -40.244 -17.505 1.00 84.69 150 CYS A O 1
ATOM 1191 N N . TYR A 1 151 ? 46.423 -39.868 -17.909 1.00 84.81 151 TYR A N 1
ATOM 1192 C CA . TYR A 1 151 ? 45.979 -41.153 -17.347 1.00 84.81 151 TYR A CA 1
ATOM 1193 C C . TYR A 1 151 ? 46.283 -42.370 -18.242 1.00 84.81 151 TYR A C 1
ATOM 1195 O O . TYR A 1 151 ? 46.033 -43.498 -17.831 1.00 84.81 151 TYR A O 1
ATOM 1203 N N . ARG A 1 152 ? 46.791 -42.164 -19.469 1.00 85.50 152 ARG A N 1
ATOM 1204 C CA . ARG A 1 152 ? 47.157 -43.249 -20.398 1.00 85.50 152 ARG A CA 1
ATOM 1205 C C . ARG A 1 152 ? 48.607 -43.721 -20.218 1.00 85.50 152 ARG A C 1
ATOM 1207 O O . ARG A 1 152 ? 48.854 -44.910 -20.341 1.00 85.50 152 ARG A O 1
ATOM 1214 N N . CYS A 1 153 ? 49.542 -42.814 -19.919 1.00 88.81 153 CYS A N 1
ATOM 1215 C CA . CYS A 1 153 ? 50.971 -43.129 -19.737 1.00 88.81 153 CYS A CA 1
ATOM 1216 C C . CYS A 1 153 ? 51.565 -42.628 -18.409 1.00 88.81 153 CYS A C 1
ATOM 1218 O O . CYS A 1 153 ? 52.769 -42.736 -18.184 1.00 88.81 153 CYS A O 1
ATOM 1220 N N . ASN A 1 154 ? 50.738 -42.023 -17.551 1.00 85.62 154 ASN A N 1
ATOM 1221 C CA . ASN A 1 154 ? 51.104 -41.426 -16.262 1.00 85.62 154 ASN A CA 1
ATOM 1222 C C . ASN A 1 154 ? 52.174 -40.319 -16.326 1.00 85.62 154 ASN A C 1
ATOM 1224 O O . ASN A 1 154 ? 52.700 -39.908 -15.292 1.00 85.62 154 ASN A O 1
ATOM 1228 N N . GLN A 1 155 ? 52.464 -39.779 -17.513 1.00 81.75 155 GLN A N 1
ATOM 1229 C CA . GLN A 1 155 ? 53.412 -38.678 -17.698 1.00 81.75 155 GLN A CA 1
ATOM 1230 C C . GLN A 1 155 ? 52.733 -37.311 -17.567 1.00 81.75 155 GLN A C 1
ATOM 1232 O O . GLN A 1 155 ? 51.563 -37.147 -17.917 1.00 81.75 155 GLN A O 1
ATOM 1237 N N . ARG A 1 156 ? 53.473 -36.313 -17.072 1.00 82.75 156 ARG A N 1
ATOM 1238 C CA . ARG A 1 156 ? 52.975 -34.937 -16.917 1.00 82.75 156 ARG A CA 1
ATOM 1239 C C . ARG A 1 156 ? 53.140 -34.130 -18.201 1.00 82.75 156 ARG A C 1
ATOM 1241 O O . ARG A 1 156 ? 53.974 -34.462 -19.039 1.00 82.75 156 ARG A O 1
ATOM 1248 N N . GLY A 1 157 ? 52.380 -33.049 -18.349 1.00 83.12 157 GLY A N 1
ATOM 1249 C CA . GLY A 1 157 ? 52.595 -32.085 -19.436 1.00 83.12 157 GLY A CA 1
ATOM 1250 C C . GLY A 1 157 ? 51.612 -32.168 -20.600 1.00 83.12 157 GLY A C 1
ATOM 1251 O O . GLY A 1 157 ? 51.657 -31.302 -21.466 1.00 83.12 157 GLY A O 1
ATOM 1252 N N . HIS A 1 158 ? 50.742 -33.183 -20.643 1.00 87.12 158 HIS A N 1
ATOM 1253 C CA . HIS A 1 158 ? 49.747 -33.356 -21.703 1.00 87.12 158 HIS A CA 1
ATOM 1254 C C . HIS A 1 158 ? 48.502 -34.103 -21.205 1.00 87.12 158 HIS A C 1
ATOM 1256 O O . HIS A 1 158 ? 48.557 -34.867 -20.239 1.00 87.12 158 HIS A O 1
ATOM 1262 N N . TYR A 1 159 ? 47.375 -33.899 -21.887 1.00 85.00 159 TYR A N 1
ATOM 1263 C CA . TYR A 1 159 ? 46.141 -34.658 -21.667 1.00 85.00 159 TYR A CA 1
ATOM 1264 C C . TYR A 1 159 ? 46.163 -35.965 -22.474 1.00 85.00 159 TYR A C 1
ATOM 1266 O O . TYR A 1 159 ? 46.850 -36.068 -23.488 1.00 85.00 159 TYR A O 1
ATOM 1274 N N . ALA A 1 160 ? 45.379 -36.971 -22.072 1.00 82.56 160 ALA A N 1
ATOM 1275 C CA . ALA A 1 160 ? 45.354 -38.275 -22.751 1.00 82.56 160 ALA A CA 1
ATOM 1276 C C . ALA A 1 160 ? 44.911 -38.223 -24.225 1.00 82.56 160 ALA A C 1
ATOM 1278 O O . ALA A 1 160 ? 45.246 -39.122 -24.994 1.00 82.56 160 ALA A O 1
ATOM 1279 N N . SER A 1 161 ? 44.203 -37.163 -24.621 1.00 80.56 161 SER A N 1
ATOM 1280 C CA . SER A 1 161 ? 43.844 -36.861 -26.010 1.00 80.56 161 SER A CA 1
ATOM 1281 C C . SER A 1 161 ? 45.052 -36.521 -26.888 1.00 80.56 161 SER A C 1
ATOM 1283 O O . SER A 1 161 ? 45.023 -36.771 -28.086 1.00 80.56 161 SER A O 1
ATOM 1285 N N . GLU A 1 162 ? 46.118 -35.979 -26.298 1.00 79.31 162 GLU A N 1
ATOM 1286 C CA . GLU A 1 162 ? 47.351 -35.558 -26.980 1.00 79.31 162 GLU A CA 1
ATOM 1287 C C . GLU A 1 162 ? 48.505 -36.550 -26.746 1.00 79.31 162 GLU A C 1
ATOM 1289 O O . GLU A 1 162 ? 49.669 -36.271 -27.040 1.00 79.31 162 GLU A O 1
ATOM 1294 N N . CYS A 1 163 ? 48.198 -37.727 -26.195 1.00 84.38 163 CYS A N 1
ATOM 1295 C CA . CYS A 1 163 ? 49.195 -38.737 -25.883 1.00 84.38 163 CYS A CA 1
ATOM 1296 C C . CYS A 1 163 ? 49.693 -39.417 -27.164 1.00 84.38 163 CYS A C 1
ATOM 1298 O O . CYS A 1 163 ? 48.934 -40.075 -27.872 1.00 84.38 163 CYS A O 1
ATOM 1300 N N . ARG A 1 164 ? 50.997 -39.292 -27.437 1.00 82.00 164 ARG A N 1
ATOM 1301 C CA . ARG A 1 164 ? 51.656 -39.899 -28.608 1.00 82.00 164 ARG A CA 1
ATOM 1302 C C . ARG A 1 164 ? 51.938 -41.396 -28.456 1.00 82.00 164 ARG A C 1
ATOM 1304 O O . ARG A 1 164 ? 52.463 -42.004 -29.383 1.00 82.00 164 ARG A O 1
ATOM 1311 N N . GLN A 1 165 ? 51.615 -41.990 -27.309 1.00 74.31 165 GLN A N 1
ATOM 1312 C CA . GLN A 1 165 ? 51.754 -43.427 -27.100 1.00 74.31 165 GLN A CA 1
ATOM 1313 C C . GLN A 1 165 ? 50.457 -44.132 -27.506 1.00 74.31 165 GLN A C 1
ATOM 1315 O O . GLN A 1 165 ? 49.407 -43.965 -26.880 1.00 74.31 165 GLN A O 1
ATOM 1320 N N . SER A 1 166 ? 50.533 -44.899 -28.592 1.00 63.78 166 SER A N 1
ATOM 1321 C CA . SER A 1 166 ? 49.465 -45.796 -29.025 1.00 63.78 166 SER A CA 1
ATOM 1322 C C . SER A 1 166 ? 49.706 -47.182 -28.435 1.00 63.78 166 SER A C 1
ATOM 1324 O O . SER A 1 166 ? 50.424 -47.965 -29.043 1.00 63.78 166 SER A O 1
ATOM 1326 N N . LYS A 1 167 ? 49.045 -47.434 -27.298 1.00 58.03 167 LYS A N 1
ATOM 1327 C CA . LYS A 1 167 ? 49.047 -48.662 -26.483 1.00 58.03 167 LYS A CA 1
ATOM 1328 C C . LYS A 1 167 ? 50.404 -49.118 -25.944 1.00 58.03 167 LYS A C 1
ATOM 1330 O O . LYS A 1 167 ? 51.296 -49.469 -26.737 1.00 58.03 167 LYS A O 1
#

InterPro domains:
  IPR001878 Zinc finger, CCHC-type [PF00098] (149-165)
  IPR001878 Zinc finger, CCHC-type [PS50158] (150-165)
  IPR001878 Zinc finger, CCHC-type [SM00343] (149-165)
  IPR036875 Zinc finger, CCHC-type superfamily [SSF57756] (142-165)